Protein AF-A0A1Y3WDX0-F1 (afdb_monomer_lite)

Foldseek 3Di:
DCPDPVVVVLVVLVVVCVVVCPPQDPQLVLLLVLCVVPPVPLSVVCVVVVNSNVVSNVLRVVLVVQLVVQLVVVCVVVVPDPVCCVVPVPVSVVSSVVSNVVSVVVSCVVRRNDDDPD

Structure (mmCIF, N/CA/C/O backbone):
data_AF-A0A1Y3WDX0-F1
#
_entry.id   AF-A0A1Y3WDX0-F1
#
loop_
_atom_site.group_PDB
_atom_site.id
_atom_site.type_symbol
_atom_site.label_atom_id
_atom_site.label_alt_id
_atom_site.label_comp_id
_atom_site.label_asym_id
_atom_site.label_entity_id
_atom_site.label_seq_id
_atom_site.pdbx_PDB_ins_code
_atom_site.Cartn_x
_atom_site.Cartn_y
_atom_site.Cartn_z
_atom_site.occupancy
_atom_site.B_iso_or_equiv
_atom_site.auth_seq_id
_atom_site.auth_comp_id
_atom_site.auth_asym_id
_atom_site.auth_atom_id
_atom_site.pdbx_PDB_model_num
ATOM 1 N N . MET A 1 1 ? -0.464 23.524 27.997 1.00 40.50 1 MET A N 1
ATOM 2 C CA . MET A 1 1 ? -0.722 22.135 28.440 1.00 40.50 1 MET A CA 1
ATOM 3 C C . MET A 1 1 ? -2.216 21.842 28.364 1.00 40.50 1 MET A C 1
ATOM 5 O O . MET A 1 1 ? -2.958 22.329 29.200 1.00 40.50 1 MET A O 1
ATOM 9 N N . LYS A 1 2 ? -2.676 21.084 27.365 1.00 38.03 2 LYS A N 1
ATOM 10 C CA . LYS A 1 2 ? -4.007 20.453 27.384 1.00 38.03 2 LYS A CA 1
ATOM 11 C C . LYS A 1 2 ? -3.865 19.035 26.841 1.00 38.03 2 LYS A C 1
ATOM 13 O O . LYS A 1 2 ? -4.237 18.749 25.709 1.00 38.03 2 LYS A O 1
ATOM 18 N N . ARG A 1 3 ? -3.256 18.146 27.631 1.00 42.75 3 ARG A N 1
ATOM 19 C CA . ARG A 1 3 ? -3.422 16.706 27.408 1.00 42.75 3 ARG A CA 1
ATOM 20 C C . ARG A 1 3 ? -4.839 16.386 27.869 1.00 42.75 3 ARG A C 1
ATOM 22 O O . ARG A 1 3 ? -5.076 16.171 29.050 1.00 42.75 3 ARG A O 1
ATOM 29 N N . SER A 1 4 ? -5.785 16.521 26.940 1.00 47.75 4 SER A N 1
ATOM 30 C CA . SER A 1 4 ? -7.175 16.122 27.143 1.00 47.75 4 SER A CA 1
ATOM 31 C C . SER A 1 4 ? -7.188 14.679 27.641 1.00 47.75 4 SER A C 1
ATOM 33 O O . SER A 1 4 ? -6.512 13.830 27.060 1.00 47.75 4 SER A O 1
ATOM 35 N N . TRP A 1 5 ? -7.932 14.414 28.713 1.00 47.94 5 TRP A N 1
ATOM 36 C CA . TRP A 1 5 ? -8.070 13.090 29.330 1.00 47.94 5 TRP A CA 1
ATOM 37 C C . TRP A 1 5 ? -8.490 12.034 28.294 1.00 47.94 5 TRP A C 1
ATOM 39 O O . TRP A 1 5 ? -7.959 10.929 28.270 1.00 47.94 5 TRP A O 1
ATOM 49 N N . ILE A 1 6 ? -9.312 12.451 27.324 1.00 53.59 6 ILE A N 1
ATOM 50 C CA . ILE A 1 6 ? -9.701 11.669 26.146 1.00 53.59 6 ILE A CA 1
ATOM 51 C C . ILE A 1 6 ? -8.476 11.221 25.348 1.00 53.59 6 ILE A C 1
ATOM 53 O O . ILE A 1 6 ? -8.384 10.053 25.010 1.00 53.59 6 ILE A O 1
ATOM 57 N N . GLY A 1 7 ? -7.513 12.109 25.091 1.00 62.25 7 GLY A N 1
ATOM 58 C CA . GLY A 1 7 ? -6.287 11.788 24.356 1.00 62.25 7 GLY A CA 1
ATOM 59 C C . GLY A 1 7 ? -5.362 10.822 25.101 1.00 62.25 7 GLY A C 1
ATOM 60 O O . GLY A 1 7 ? -4.679 10.027 24.463 1.00 62.25 7 GLY A O 1
ATOM 61 N N . MET A 1 8 ? -5.365 10.855 26.435 1.00 58.44 8 MET A N 1
ATOM 62 C CA . MET A 1 8 ? -4.569 9.949 27.269 1.00 58.44 8 MET A CA 1
ATOM 63 C C . MET A 1 8 ? -5.202 8.551 27.349 1.00 58.44 8 MET A C 1
ATOM 65 O O . MET A 1 8 ? -4.499 7.561 27.168 1.00 58.44 8 MET A O 1
ATOM 69 N N . VAL A 1 9 ? -6.528 8.473 27.511 1.00 58.78 9 VAL A N 1
ATOM 70 C CA . VAL A 1 9 ? -7.294 7.212 27.510 1.00 58.78 9 VAL A CA 1
ATOM 71 C C . VAL A 1 9 ? -7.251 6.542 26.135 1.00 58.78 9 VAL A C 1
ATOM 73 O O . VAL A 1 9 ? -6.965 5.352 26.047 1.00 58.78 9 VAL A O 1
ATOM 76 N N . ILE A 1 10 ? -7.422 7.324 25.063 1.00 62.59 10 ILE A N 1
ATOM 77 C CA . ILE A 1 10 ? -7.152 6.924 23.674 1.00 62.59 10 ILE A CA 1
ATOM 78 C C . ILE A 1 10 ? -5.759 6.303 23.615 1.00 62.59 10 ILE A C 1
ATOM 80 O O . ILE A 1 10 ? -5.641 5.130 23.282 1.00 62.59 10 ILE A O 1
ATOM 84 N N . SER A 1 11 ? -4.703 7.025 24.002 1.00 63.09 11 SER A N 1
ATOM 85 C CA . SER A 1 11 ? -3.334 6.514 23.872 1.00 63.09 11 SER A CA 1
ATOM 86 C C . SER A 1 11 ? -3.087 5.184 24.603 1.00 63.09 11 SER A C 1
ATOM 88 O O . SER A 1 11 ? -2.341 4.363 24.070 1.00 63.09 11 SER A O 1
ATOM 90 N N . CYS A 1 12 ? -3.708 4.954 25.767 1.00 53.94 12 CYS A N 1
ATOM 91 C CA . CYS A 1 12 ? -3.639 3.671 26.481 1.00 53.94 12 CYS A CA 1
ATOM 92 C C . CYS A 1 12 ? -4.374 2.555 25.723 1.00 53.94 12 CYS A C 1
ATOM 94 O O . CYS A 1 12 ? -3.744 1.562 25.374 1.00 53.94 12 CYS A O 1
ATOM 96 N N . ILE A 1 13 ? -5.639 2.770 25.337 1.00 58.81 13 ILE A N 1
ATOM 97 C CA . ILE A 1 13 ? -6.432 1.799 24.555 1.00 58.81 13 ILE A CA 1
ATOM 98 C C . ILE A 1 13 ? -5.716 1.440 23.237 1.00 58.81 13 ILE A C 1
ATOM 100 O O . ILE A 1 13 ? -5.635 0.274 22.856 1.00 58.81 13 ILE A O 1
ATOM 104 N N . TYR A 1 14 ? -5.104 2.426 22.572 1.00 58.91 14 TYR A N 1
ATOM 105 C CA . TYR A 1 14 ? -4.330 2.219 21.344 1.00 58.91 14 TYR A CA 1
ATOM 106 C C . TYR A 1 14 ? -3.009 1.473 21.552 1.00 58.91 14 TYR A C 1
ATOM 108 O O . TYR A 1 14 ? -2.480 0.968 20.561 1.00 58.91 14 TYR A O 1
ATOM 116 N N . SER A 1 15 ? -2.450 1.442 22.767 1.00 54.97 15 SER A N 1
ATOM 117 C CA . SER A 1 15 ? -1.164 0.795 23.070 1.00 54.97 15 SER A CA 1
ATOM 118 C C . SER A 1 15 ? -1.321 -0.691 23.395 1.00 54.97 15 SER A C 1
ATOM 120 O O . SER A 1 15 ? -0.502 -1.489 22.938 1.00 54.97 15 SER A O 1
ATOM 122 N N . GLU A 1 16 ? -2.394 -1.086 24.087 1.00 52.00 16 GLU A N 1
ATOM 123 C CA . GLU A 1 16 ? -2.727 -2.500 24.322 1.00 52.00 16 GLU A CA 1
ATOM 124 C C . GLU A 1 16 ? -2.978 -3.268 23.005 1.00 52.00 16 GLU A C 1
ATOM 126 O O . GLU A 1 16 ? -2.494 -4.388 22.832 1.00 52.00 16 GLU A O 1
ATOM 131 N N . GLU A 1 17 ? -3.651 -2.659 22.022 1.00 55.28 17 GLU A N 1
ATOM 132 C CA . GLU A 1 17 ? -3.902 -3.288 20.713 1.00 55.28 17 GLU A CA 1
ATOM 133 C C . GLU A 1 17 ? -2.666 -3.381 19.804 1.00 55.28 17 GLU A C 1
ATOM 135 O O . GLU A 1 17 ? -2.619 -4.249 18.930 1.00 55.28 17 GLU A O 1
ATOM 140 N N . ILE A 1 18 ? -1.639 -2.538 19.995 1.00 52.53 18 ILE A N 1
ATOM 141 C CA . ILE A 1 18 ? -0.392 -2.612 19.206 1.00 52.53 18 ILE A CA 1
ATOM 142 C C . ILE A 1 18 ? 0.282 -3.976 19.400 1.00 52.53 18 ILE A C 1
ATOM 144 O O . ILE A 1 18 ? 0.811 -4.536 18.439 1.00 52.53 18 ILE A O 1
ATOM 148 N N . LYS A 1 19 ? 0.172 -4.578 20.590 1.00 52.22 19 LYS A N 1
ATOM 149 C CA . LYS A 1 19 ? 0.630 -5.955 20.838 1.00 52.22 19 LYS A CA 1
ATOM 150 C C . LYS A 1 19 ? -0.144 -7.013 20.038 1.00 52.22 19 LYS A C 1
ATOM 152 O O . LYS A 1 19 ? 0.443 -8.024 19.673 1.00 52.22 19 LYS A O 1
ATOM 157 N N . ASN A 1 20 ? -1.412 -6.768 19.704 1.00 51.91 20 ASN A N 1
ATOM 158 C CA . ASN A 1 20 ? -2.252 -7.682 18.916 1.00 51.91 20 ASN A CA 1
ATOM 159 C C . ASN A 1 20 ? -2.097 -7.504 17.391 1.00 51.91 20 ASN A C 1
ATOM 161 O O . ASN A 1 20 ? -2.702 -8.251 16.619 1.00 51.91 20 ASN A O 1
ATOM 165 N N . SER A 1 21 ? -1.289 -6.534 16.944 1.00 56.31 21 SER A N 1
ATOM 166 C CA . SER A 1 21 ? -1.076 -6.194 15.528 1.00 56.31 21 SER A CA 1
ATOM 167 C C . SER A 1 21 ? 0.076 -6.944 14.848 1.00 56.31 21 SER A C 1
ATOM 169 O O . SER A 1 21 ? 0.362 -6.686 13.683 1.00 56.31 21 SER A O 1
ATOM 171 N N . THR A 1 22 ? 0.712 -7.901 15.530 1.00 59.69 22 THR A N 1
ATOM 172 C CA . THR A 1 22 ? 1.906 -8.648 15.074 1.00 59.69 22 THR A CA 1
ATOM 173 C C . THR A 1 22 ? 1.772 -9.351 13.714 1.00 59.69 22 THR A C 1
ATOM 175 O O . THR A 1 22 ? 2.781 -9.767 13.151 1.00 59.69 22 THR A O 1
ATOM 178 N N . HIS A 1 23 ? 0.563 -9.446 13.151 1.00 73.38 23 HIS A N 1
ATOM 179 C CA . HIS A 1 23 ? 0.291 -10.024 11.830 1.00 73.38 23 HIS A CA 1
ATOM 180 C C . HIS A 1 23 ? -0.200 -9.023 10.764 1.00 73.38 23 HIS A C 1
ATOM 182 O O . HIS A 1 23 ? -0.522 -9.447 9.655 1.00 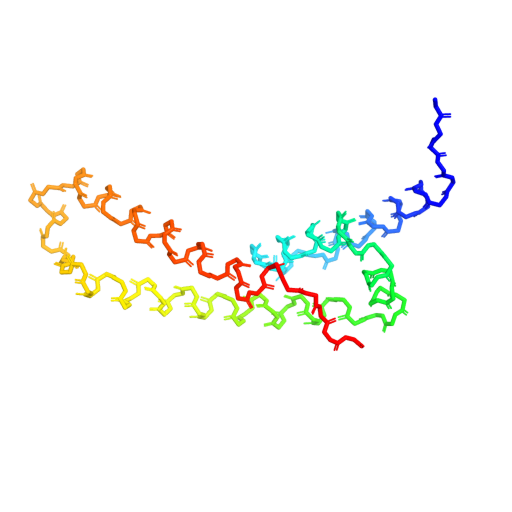73.38 23 HIS A O 1
ATOM 188 N N . ILE A 1 24 ? -0.289 -7.722 11.064 1.00 84.06 24 ILE A N 1
ATOM 189 C CA . ILE A 1 24 ? -0.715 -6.701 10.094 1.00 84.06 24 ILE A CA 1
ATOM 190 C C . ILE A 1 24 ? 0.517 -6.200 9.332 1.00 84.06 24 ILE A C 1
ATOM 192 O O . ILE A 1 24 ? 1.485 -5.739 9.937 1.00 84.06 24 ILE A O 1
ATOM 196 N N . GLY A 1 25 ? 0.486 -6.290 8.002 1.00 90.19 25 GLY A N 1
ATOM 197 C CA . GLY A 1 25 ? 1.580 -5.835 7.154 1.00 90.19 25 GLY A CA 1
ATOM 198 C C . GLY A 1 25 ? 1.712 -4.312 7.064 1.00 90.19 25 GLY A C 1
ATOM 199 O O . GLY A 1 25 ? 1.007 -3.522 7.706 1.00 90.19 25 GLY A O 1
ATOM 200 N N . LYS A 1 26 ? 2.670 -3.887 6.234 1.00 93.38 26 LYS A N 1
ATOM 201 C CA . LYS A 1 26 ? 3.059 -2.480 6.052 1.00 93.38 26 LYS A CA 1
ATOM 202 C C . LYS A 1 26 ? 1.866 -1.576 5.730 1.00 93.38 26 LYS A C 1
ATOM 204 O O . LYS A 1 26 ? 1.795 -0.461 6.245 1.00 93.38 26 LYS A O 1
ATOM 209 N N . TRP A 1 27 ? 0.955 -2.017 4.866 1.00 96.06 27 TRP A N 1
ATOM 210 C CA . TRP A 1 27 ? -0.131 -1.177 4.362 1.00 96.06 27 TRP A CA 1
ATOM 211 C C . TRP A 1 27 ? -1.221 -0.979 5.407 1.00 96.06 27 TRP A C 1
ATOM 213 O O . TRP A 1 27 ? -1.685 0.147 5.590 1.00 96.06 27 TRP A O 1
ATOM 223 N N . GLY A 1 28 ? -1.563 -2.037 6.145 1.00 93.56 28 GLY A N 1
ATOM 224 C CA . GLY A 1 28 ? -2.497 -1.942 7.265 1.00 93.56 28 GLY A CA 1
ATOM 225 C C . GLY A 1 28 ? -1.984 -1.001 8.359 1.00 93.56 28 GLY A C 1
ATOM 226 O O . GLY A 1 28 ? -2.723 -0.135 8.829 1.00 93.56 28 GLY A O 1
ATOM 227 N N . MET A 1 29 ? -0.694 -1.078 8.698 1.00 92.00 29 MET A N 1
ATOM 228 C CA . MET A 1 29 ? -0.087 -0.179 9.689 1.00 92.00 29 MET A CA 1
ATOM 229 C C . MET A 1 29 ? -0.070 1.282 9.226 1.00 92.00 29 MET A C 1
ATOM 231 O O . MET A 1 29 ? -0.427 2.179 9.993 1.00 92.00 29 MET A O 1
ATOM 235 N N . LEU A 1 30 ? 0.275 1.534 7.958 1.00 94.25 30 LEU A N 1
ATOM 236 C CA . LEU A 1 30 ? 0.218 2.880 7.382 1.00 94.25 30 LEU A CA 1
ATOM 237 C C . LEU A 1 30 ? -1.203 3.452 7.404 1.00 94.25 30 LEU A C 1
ATOM 239 O O . LEU A 1 30 ? -1.393 4.622 7.738 1.00 94.25 30 LEU A O 1
ATOM 243 N N . HIS A 1 31 ? -2.200 2.635 7.066 1.00 94.81 31 HIS A N 1
ATOM 244 C CA . HIS A 1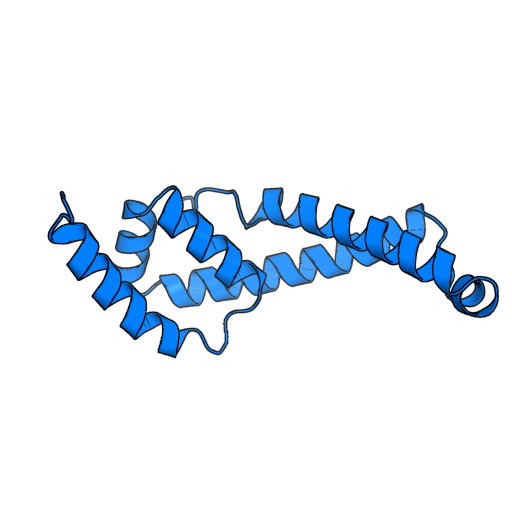 31 ? -3.592 3.066 7.062 1.00 94.81 31 HIS A CA 1
ATOM 245 C C . HIS A 1 31 ? -4.104 3.354 8.478 1.00 94.81 31 HIS A C 1
ATOM 247 O O . HIS A 1 31 ? -4.768 4.364 8.700 1.00 94.81 31 HIS A O 1
ATOM 253 N N . ARG A 1 32 ? -3.725 2.539 9.469 1.00 91.00 32 ARG A N 1
ATOM 254 C CA . ARG A 1 32 ? -4.045 2.797 10.879 1.00 91.00 32 ARG A CA 1
ATOM 255 C C . ARG A 1 32 ? -3.500 4.142 11.354 1.00 91.00 32 ARG A C 1
ATOM 257 O O . ARG A 1 32 ? -4.235 4.906 11.976 1.00 91.00 32 ARG A O 1
ATOM 264 N N . GLU A 1 33 ? -2.237 4.449 11.061 1.00 91.19 33 GLU A N 1
ATOM 265 C CA . GLU A 1 33 ? -1.652 5.740 11.445 1.00 91.19 33 GLU A CA 1
ATOM 266 C C . GLU A 1 33 ? -2.327 6.914 10.731 1.00 91.19 33 GLU A C 1
ATOM 268 O O . GLU A 1 33 ? -2.549 7.963 11.338 1.00 91.19 33 GLU A O 1
ATOM 273 N N . TYR A 1 34 ? -2.744 6.729 9.477 1.00 93.44 34 TYR A N 1
ATOM 274 C CA . TYR A 1 34 ? -3.567 7.714 8.782 1.00 93.44 34 TYR A CA 1
ATOM 275 C C . TYR A 1 34 ? -4.914 7.946 9.487 1.00 93.44 34 TYR A C 1
ATOM 277 O O . TYR A 1 34 ? -5.258 9.096 9.771 1.00 93.44 34 TYR A O 1
ATOM 285 N N . LEU A 1 35 ? -5.644 6.880 9.841 1.00 91.56 35 LEU A N 1
ATOM 286 C CA . LEU A 1 35 ? -6.906 6.984 10.581 1.00 91.56 35 LEU A CA 1
ATOM 287 C C . LEU A 1 35 ? -6.708 7.654 11.942 1.00 91.56 35 LEU A C 1
ATOM 289 O O . LEU A 1 35 ? -7.481 8.530 12.313 1.00 91.56 35 LEU A O 1
ATOM 293 N N . LYS A 1 36 ? -5.635 7.322 12.660 1.00 87.38 36 LYS A N 1
ATOM 294 C CA . LYS A 1 36 ? -5.308 7.938 13.951 1.00 87.38 36 LYS A CA 1
ATOM 295 C C . LYS A 1 36 ? -5.100 9.449 13.834 1.00 87.38 36 LYS A C 1
ATOM 297 O O . LYS A 1 36 ? -5.547 10.200 14.697 1.00 87.38 36 LYS A O 1
ATOM 302 N N . GLN A 1 37 ? -4.420 9.895 12.779 1.00 89.06 37 GLN A N 1
ATOM 303 C CA . GLN A 1 37 ? -4.093 11.308 12.576 1.00 89.06 37 GLN A CA 1
ATOM 304 C C . GLN A 1 37 ? -5.253 12.122 11.996 1.00 89.06 37 GLN A C 1
ATOM 306 O O . GLN A 1 37 ? -5.396 13.297 12.331 1.00 89.06 37 GLN A O 1
ATOM 311 N N . LYS A 1 38 ? -6.046 11.537 11.093 1.00 91.25 38 LYS A N 1
ATOM 312 C CA . LYS A 1 38 ? -7.077 12.261 10.331 1.00 91.25 38 LYS A CA 1
ATOM 313 C C . LYS A 1 38 ? -8.500 11.977 10.797 1.00 91.25 38 LYS A C 1
ATOM 315 O O . LYS A 1 38 ? -9.330 12.878 10.744 1.00 91.25 38 LYS A O 1
ATOM 320 N N . TYR A 1 39 ? -8.778 10.764 11.270 1.00 89.25 39 TYR A N 1
ATOM 321 C CA . TYR A 1 39 ? -10.128 10.284 11.583 1.00 89.25 39 TYR A CA 1
ATOM 322 C C . TYR A 1 39 ? -10.178 9.449 12.879 1.00 89.25 39 TYR A C 1
ATOM 324 O O . TYR A 1 39 ? -10.613 8.293 12.859 1.00 89.25 39 TYR A O 1
ATOM 332 N N . PRO A 1 40 ? -9.775 10.016 14.034 1.00 87.50 40 PRO A N 1
ATOM 333 C CA . PRO A 1 40 ? -9.690 9.273 15.294 1.00 87.50 40 PRO A CA 1
ATOM 334 C C . PRO A 1 40 ? -11.043 8.721 15.770 1.00 87.50 40 PRO A C 1
ATOM 336 O O . PRO A 1 40 ? -11.077 7.690 16.435 1.00 87.50 40 PRO A O 1
ATOM 339 N N . LEU A 1 41 ? -12.159 9.370 15.411 1.00 88.12 41 LEU A N 1
ATOM 340 C CA . LEU A 1 41 ? -13.510 8.890 15.733 1.00 88.12 41 LEU A CA 1
ATOM 341 C C . LEU A 1 41 ? -13.888 7.630 14.943 1.00 88.12 41 LEU A C 1
ATOM 343 O O . LEU A 1 41 ? -14.460 6.706 15.512 1.00 88.12 41 LEU A O 1
ATOM 347 N N . ALA A 1 42 ? -13.545 7.572 13.651 1.00 87.81 42 ALA A N 1
ATOM 348 C CA . ALA A 1 42 ? -13.792 6.388 12.828 1.00 87.81 42 ALA A CA 1
ATOM 349 C C . ALA A 1 42 ? -12.965 5.202 13.336 1.00 87.81 42 ALA A C 1
ATOM 351 O O . ALA A 1 42 ? -13.486 4.103 13.495 1.00 87.81 42 ALA A O 1
ATOM 352 N N . LEU A 1 43 ? -11.697 5.458 13.672 1.00 87.56 43 LEU A N 1
ATOM 353 C CA . LEU A 1 43 ? -10.821 4.454 14.259 1.00 87.56 43 LEU A CA 1
ATOM 354 C C . LEU A 1 43 ? -11.376 3.919 15.588 1.00 87.56 43 LEU A C 1
ATOM 356 O O . LEU A 1 43 ? -11.433 2.709 15.779 1.00 87.56 43 LEU A O 1
ATOM 360 N N . LEU A 1 44 ? -11.843 4.806 16.473 1.00 86.88 44 LEU A N 1
ATOM 361 C CA . LEU A 1 44 ? -12.457 4.413 17.740 1.00 86.88 44 LEU A CA 1
ATOM 362 C C . LEU A 1 44 ? -13.709 3.551 17.531 1.00 86.88 44 LEU A C 1
ATOM 364 O O . LEU A 1 44 ? -13.853 2.537 18.206 1.00 86.88 44 LEU A O 1
ATOM 368 N N . LYS A 1 45 ? -14.583 3.913 16.583 1.00 88.19 45 LYS A N 1
ATOM 369 C CA . LYS A 1 45 ? -15.779 3.120 16.249 1.00 88.19 45 LYS A CA 1
ATOM 370 C C . LYS A 1 45 ? -15.401 1.698 15.816 1.00 88.19 45 LYS A C 1
ATOM 372 O O . LYS A 1 45 ? -15.993 0.736 16.288 1.00 88.19 45 LYS A O 1
ATOM 377 N N . MET A 1 46 ? -14.379 1.551 14.973 1.00 87.50 46 MET A N 1
ATOM 378 C CA . MET A 1 46 ? -13.906 0.233 14.521 1.00 87.50 46 MET A CA 1
ATOM 379 C C . MET A 1 46 ? -13.313 -0.605 15.658 1.00 87.50 46 MET A C 1
ATOM 381 O O . MET A 1 46 ? -13.456 -1.826 15.653 1.00 87.50 46 MET A O 1
ATOM 385 N N . ILE A 1 47 ? -12.661 0.039 16.630 1.00 87.25 47 ILE A N 1
ATOM 386 C CA . ILE A 1 47 ? -12.151 -0.624 17.840 1.00 87.25 47 ILE A CA 1
ATOM 387 C C . ILE A 1 47 ? -13.307 -1.086 18.720 1.00 87.25 47 ILE A C 1
ATOM 389 O O . ILE A 1 47 ? -13.332 -2.236 19.145 1.00 87.25 47 ILE A O 1
ATOM 393 N N . GLN A 1 48 ? -14.287 -0.213 18.960 1.00 87.19 48 GLN A N 1
ATOM 394 C CA . GLN A 1 48 ? -15.468 -0.537 19.764 1.00 87.19 48 GLN A CA 1
ATOM 395 C C . GLN A 1 48 ? -16.267 -1.698 19.169 1.00 87.19 48 GLN A C 1
ATOM 397 O O . GLN A 1 48 ? -16.761 -2.541 19.912 1.00 87.19 48 GLN A O 1
ATOM 402 N N . ASN A 1 49 ? -16.335 -1.772 17.842 1.00 87.50 49 ASN A N 1
ATOM 403 C CA . ASN A 1 49 ? -16.987 -2.869 17.136 1.00 87.50 49 ASN A CA 1
ATOM 404 C C . ASN A 1 49 ? -16.126 -4.146 17.062 1.00 87.50 49 ASN A C 1
ATOM 406 O O . ASN A 1 49 ? -16.623 -5.187 16.649 1.00 87.50 49 ASN A O 1
ATOM 410 N N . GLY A 1 50 ? -14.836 -4.090 17.417 1.00 86.81 50 GLY A N 1
ATOM 411 C CA . GLY A 1 50 ? -13.904 -5.218 17.284 1.00 86.81 50 GLY A CA 1
ATOM 412 C C . GLY A 1 50 ? -13.504 -5.555 15.838 1.00 86.81 50 GLY A C 1
ATOM 413 O O . GLY A 1 50 ? -12.844 -6.562 15.594 1.00 86.81 50 GLY A O 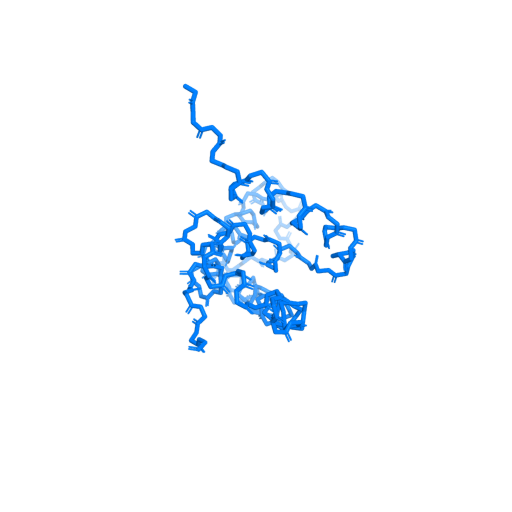1
ATOM 414 N N . GLU A 1 51 ? -13.860 -4.710 14.870 1.00 88.38 51 GLU A N 1
ATOM 415 C CA . GLU A 1 51 ? -13.682 -4.956 13.430 1.00 88.38 51 GLU A CA 1
ATOM 416 C C . GLU A 1 51 ? -12.319 -4.485 12.901 1.00 88.38 51 GLU A C 1
ATOM 418 O O . GLU A 1 51 ? -11.896 -4.872 11.807 1.00 88.38 51 GLU A O 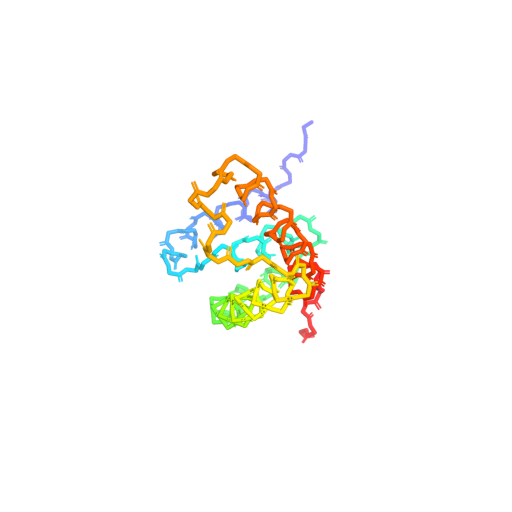1
ATOM 423 N N . LEU A 1 52 ? -11.605 -3.646 13.666 1.00 88.62 52 LEU A N 1
ATOM 424 C CA . LEU A 1 52 ? -10.385 -2.980 13.202 1.00 88.62 52 LEU A CA 1
ATOM 425 C C . LEU A 1 52 ? -9.349 -3.970 12.653 1.00 88.62 52 LEU A C 1
ATOM 427 O O . LEU A 1 52 ? -8.748 -3.735 11.603 1.00 88.62 52 LEU A O 1
ATOM 431 N N . ARG A 1 53 ? -9.134 -5.087 13.352 1.00 87.50 53 ARG A N 1
ATOM 432 C CA . ARG A 1 53 ? -8.114 -6.071 12.975 1.00 87.50 53 ARG A CA 1
ATOM 433 C C . ARG A 1 53 ? -8.435 -6.746 11.645 1.00 87.50 53 ARG A C 1
ATOM 435 O O . ARG A 1 53 ? -7.545 -6.872 10.802 1.00 87.50 53 ARG A O 1
ATOM 442 N N . GLU A 1 54 ? -9.673 -7.191 11.456 1.00 89.75 54 GLU A N 1
ATOM 443 C CA . GLU A 1 54 ? -10.088 -7.849 10.217 1.00 89.75 54 GLU A CA 1
ATOM 444 C C . GLU A 1 54 ? -10.009 -6.870 9.045 1.00 89.75 54 GLU A C 1
ATOM 446 O O . GLU A 1 54 ? -9.383 -7.174 8.027 1.00 89.75 54 GLU A O 1
ATOM 451 N N . TYR A 1 55 ? -10.526 -5.655 9.238 1.00 91.38 55 TYR A N 1
ATOM 452 C CA . TYR A 1 55 ? -10.469 -4.589 8.246 1.00 91.38 55 TYR A CA 1
ATOM 453 C C . TYR A 1 55 ? -9.034 -4.292 7.788 1.00 91.38 55 TYR A C 1
ATOM 455 O O . TYR A 1 55 ? -8.744 -4.331 6.589 1.00 91.38 55 TYR A O 1
ATOM 463 N N . LEU A 1 56 ? -8.112 -4.055 8.730 1.00 92.25 56 LEU A N 1
ATOM 464 C CA . LEU A 1 56 ? -6.710 -3.775 8.407 1.00 92.25 56 LEU A CA 1
ATOM 465 C C . LEU A 1 56 ? -6.026 -4.969 7.733 1.00 92.25 56 LEU A C 1
ATOM 467 O O . LEU A 1 56 ? -5.212 -4.766 6.837 1.00 92.25 56 LEU A O 1
ATOM 471 N N . THR A 1 57 ? -6.371 -6.201 8.114 1.00 91.56 57 THR A N 1
ATOM 472 C CA . THR A 1 57 ? -5.818 -7.420 7.500 1.00 91.56 57 THR A CA 1
ATOM 473 C C . THR A 1 57 ? -6.265 -7.574 6.046 1.00 91.56 57 THR A C 1
ATOM 475 O O . THR A 1 57 ? -5.460 -7.894 5.169 1.00 91.56 57 THR A O 1
ATOM 478 N N . VAL A 1 58 ? -7.550 -7.344 5.767 1.00 92.81 58 VAL A N 1
ATOM 479 C CA . VAL A 1 58 ? -8.103 -7.415 4.407 1.00 92.81 58 VAL A CA 1
ATOM 480 C C . VAL A 1 58 ? -7.539 -6.294 3.537 1.00 92.81 58 VAL A C 1
ATOM 482 O O . VAL A 1 58 ? -7.139 -6.547 2.398 1.00 92.81 58 VAL A O 1
ATOM 485 N N . LEU A 1 59 ? -7.472 -5.071 4.071 1.00 94.31 59 LEU A N 1
ATOM 486 C CA . LEU A 1 59 ? -6.873 -3.927 3.389 1.00 94.31 59 LEU A CA 1
ATOM 487 C C . LEU A 1 59 ? -5.407 -4.194 3.054 1.00 94.31 59 LEU A C 1
ATOM 489 O O . LEU A 1 59 ? -5.000 -3.962 1.919 1.00 94.31 59 LEU A O 1
ATOM 493 N N . ASP A 1 60 ? -4.638 -4.722 4.006 1.00 94.75 60 ASP A N 1
ATOM 494 C CA . ASP A 1 60 ? -3.219 -5.009 3.817 1.00 94.75 60 ASP A CA 1
ATOM 495 C C . ASP A 1 60 ? -2.980 -6.024 2.696 1.00 94.75 60 ASP A C 1
ATOM 497 O O . ASP A 1 60 ? -2.205 -5.754 1.779 1.00 94.75 60 ASP A O 1
ATOM 501 N N . LYS A 1 61 ? -3.734 -7.132 2.687 1.00 94.94 61 LYS A N 1
ATOM 502 C CA . LYS A 1 61 ? -3.664 -8.135 1.613 1.00 94.94 61 LYS A CA 1
ATOM 503 C C . LYS A 1 61 ? -4.005 -7.540 0.248 1.00 94.94 61 LYS A C 1
ATOM 505 O O . LYS A 1 61 ? -3.302 -7.793 -0.726 1.00 94.94 61 LYS A O 1
ATOM 510 N N . ARG A 1 62 ? -5.072 -6.736 0.158 1.00 96.38 62 ARG A N 1
ATOM 511 C CA . ARG A 1 62 ? -5.481 -6.096 -1.106 1.00 96.38 62 ARG A CA 1
ATOM 512 C C . ARG A 1 62 ? -4.430 -5.104 -1.601 1.00 96.38 62 ARG A C 1
ATOM 514 O O . ARG A 1 62 ? -4.087 -5.124 -2.783 1.00 96.38 62 ARG A O 1
ATOM 521 N N . ALA A 1 63 ? -3.897 -4.284 -0.699 1.00 96.62 63 ALA A N 1
ATOM 522 C CA . ALA A 1 63 ? -2.858 -3.312 -1.004 1.00 96.62 63 ALA A CA 1
ATOM 523 C C . ALA A 1 63 ? -1.547 -3.992 -1.436 1.00 96.62 63 ALA A C 1
ATOM 525 O O . ALA A 1 63 ? -0.941 -3.559 -2.414 1.00 96.62 63 ALA A O 1
ATOM 526 N N . ASP A 1 64 ? -1.139 -5.087 -0.783 1.00 96.81 64 ASP A N 1
ATOM 527 C CA . ASP A 1 64 ? 0.047 -5.858 -1.175 1.00 96.81 64 ASP A CA 1
ATOM 528 C C . ASP A 1 64 ? -0.124 -6.529 -2.543 1.00 96.81 64 ASP A C 1
ATOM 530 O O . ASP A 1 64 ? 0.742 -6.408 -3.414 1.00 96.81 64 ASP A O 1
ATOM 534 N N . CYS A 1 65 ? -1.275 -7.165 -2.788 1.00 97.25 65 CYS A N 1
ATOM 535 C CA . CYS A 1 65 ? -1.590 -7.733 -4.098 1.00 97.25 65 CYS A CA 1
ATOM 536 C C . CYS A 1 65 ? -1.529 -6.666 -5.199 1.00 97.25 65 CYS A C 1
ATOM 538 O O . CYS A 1 65 ? -0.900 -6.887 -6.238 1.00 97.25 65 CYS A O 1
ATOM 540 N N . ARG A 1 66 ? -2.127 -5.492 -4.963 1.00 97.56 66 ARG A N 1
ATOM 541 C CA . ARG A 1 66 ? -2.097 -4.379 -5.915 1.00 97.56 66 ARG A CA 1
ATOM 542 C C . ARG A 1 66 ? -0.687 -3.842 -6.127 1.00 97.56 66 ARG A C 1
ATOM 544 O O . ARG A 1 66 ? -0.291 -3.618 -7.267 1.00 97.56 66 ARG A O 1
ATOM 551 N N . TYR A 1 67 ? 0.079 -3.675 -5.054 1.00 97.75 67 TYR A N 1
ATOM 552 C CA . TYR A 1 67 ? 1.469 -3.239 -5.111 1.00 97.75 67 TYR A CA 1
ATOM 553 C C . TYR A 1 67 ? 2.305 -4.170 -5.995 1.00 97.75 67 TYR A C 1
ATOM 555 O O . TYR A 1 67 ? 2.936 -3.721 -6.948 1.00 97.75 67 TYR A O 1
ATOM 563 N N . ARG A 1 68 ? 2.250 -5.482 -5.740 1.00 96.88 68 ARG A N 1
ATOM 564 C CA . ARG A 1 68 ? 2.995 -6.491 -6.511 1.00 96.88 68 ARG A CA 1
ATOM 565 C C . ARG A 1 68 ? 2.587 -6.523 -7.980 1.00 96.88 68 ARG A C 1
ATOM 567 O O . ARG A 1 68 ? 3.434 -6.777 -8.835 1.00 96.88 68 ARG A O 1
ATOM 574 N N . PHE A 1 69 ? 1.314 -6.275 -8.272 1.00 97.50 69 PHE A N 1
ATOM 575 C CA . PHE A 1 69 ? 0.823 -6.151 -9.639 1.00 97.50 69 PHE A CA 1
ATOM 576 C C . PHE A 1 69 ? 1.402 -4.910 -10.337 1.00 97.50 69 PHE A C 1
ATOM 578 O O . PHE A 1 69 ? 2.014 -5.045 -11.392 1.00 97.50 69 PHE A O 1
ATOM 585 N N . LEU A 1 70 ? 1.331 -3.737 -9.700 1.00 97.19 70 LEU A N 1
ATOM 586 C CA . LEU A 1 70 ? 1.877 -2.487 -10.242 1.00 97.19 70 LEU A CA 1
ATOM 587 C C . LEU A 1 70 ? 3.386 -2.554 -10.488 1.00 97.19 70 LEU A C 1
ATOM 589 O O . LEU A 1 70 ? 3.858 -2.046 -11.500 1.00 97.19 70 LEU A O 1
ATOM 593 N N . ILE A 1 71 ? 4.148 -3.206 -9.603 1.00 96.12 71 ILE A N 1
ATOM 594 C CA . ILE A 1 71 ? 5.585 -3.422 -9.824 1.00 96.12 71 ILE A CA 1
ATOM 595 C C . ILE A 1 71 ? 5.821 -4.164 -11.141 1.00 96.12 71 ILE A C 1
ATOM 597 O O . ILE A 1 71 ? 6.695 -3.768 -11.905 1.00 96.12 71 ILE A O 1
ATOM 601 N N . LYS A 1 72 ? 5.046 -5.217 -11.430 1.00 95.00 72 LYS A N 1
ATOM 602 C CA . LYS A 1 72 ? 5.187 -5.981 -12.677 1.00 95.00 72 LYS A CA 1
ATOM 603 C C . LYS A 1 72 ? 4.814 -5.143 -13.896 1.00 95.00 72 LYS A C 1
ATOM 605 O O . LYS A 1 72 ? 5.584 -5.128 -14.850 1.00 95.00 72 LYS A O 1
ATOM 610 N N . GLU A 1 73 ? 3.688 -4.433 -13.846 1.00 95.25 73 GLU A N 1
ATOM 611 C CA . GLU A 1 73 ? 3.222 -3.600 -14.962 1.00 95.25 73 GLU A CA 1
ATOM 612 C C . GLU A 1 73 ? 4.200 -2.470 -15.284 1.00 95.25 73 GLU A C 1
ATOM 614 O O . GLU A 1 73 ? 4.598 -2.297 -16.432 1.00 95.25 73 GLU A O 1
ATOM 619 N N . ILE A 1 74 ? 4.632 -1.718 -14.269 1.00 94.38 74 ILE A N 1
ATOM 620 C CA . ILE A 1 74 ? 5.541 -0.585 -14.464 1.00 94.38 74 ILE A CA 1
ATOM 621 C C . ILE A 1 74 ? 6.918 -1.091 -14.913 1.00 94.38 74 ILE A C 1
ATOM 623 O O . ILE A 1 74 ? 7.494 -0.517 -15.831 1.00 94.38 74 ILE A O 1
ATOM 627 N N . ARG A 1 75 ? 7.421 -2.198 -14.342 1.00 93.38 75 ARG A N 1
ATOM 628 C CA . ARG A 1 75 ? 8.685 -2.820 -14.776 1.00 93.38 75 ARG A CA 1
ATOM 629 C C . ARG A 1 75 ? 8.645 -3.215 -16.253 1.00 93.38 75 ARG A C 1
ATOM 631 O O . ARG A 1 75 ? 9.615 -2.979 -16.965 1.00 93.38 75 ARG A O 1
ATOM 638 N N . GLN A 1 76 ? 7.538 -3.812 -16.701 1.00 91.56 76 GLN A N 1
ATOM 639 C CA . GLN A 1 76 ? 7.334 -4.181 -18.104 1.00 91.56 76 GLN A CA 1
ATOM 640 C C . GLN A 1 76 ? 7.248 -2.946 -19.006 1.00 91.56 76 GLN A C 1
ATOM 642 O O . GLN A 1 76 ? 7.888 -2.921 -20.052 1.00 91.56 76 GLN A O 1
ATOM 647 N N . ALA A 1 77 ? 6.514 -1.91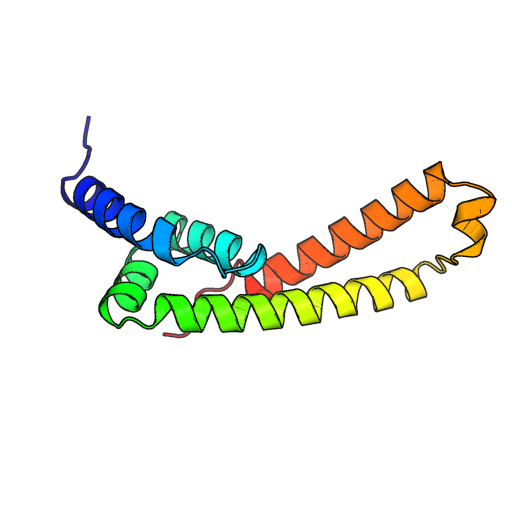2 -18.588 1.00 90.44 77 ALA A N 1
ATOM 648 C CA . ALA A 1 77 ? 6.377 -0.669 -19.344 1.00 90.44 77 ALA A CA 1
ATOM 649 C C . ALA A 1 77 ? 7.699 0.109 -19.473 1.00 90.44 77 ALA A C 1
ATOM 651 O O . ALA A 1 77 ? 7.936 0.746 -20.494 1.00 90.44 77 ALA A O 1
ATOM 652 N N . GLU A 1 78 ? 8.566 0.049 -18.459 1.00 87.81 78 GLU A N 1
ATOM 653 C CA . GLU A 1 78 ? 9.898 0.670 -18.475 1.00 87.81 78 GLU A CA 1
ATOM 654 C C . GLU A 1 78 ? 10.963 -0.207 -19.160 1.00 87.81 78 GLU A C 1
ATOM 656 O O . GLU A 1 78 ? 12.117 0.199 -19.262 1.00 87.81 78 GLU A O 1
ATOM 661 N N . GLY A 1 79 ? 10.597 -1.400 -19.650 1.00 86.44 79 GLY A N 1
ATOM 662 C CA . GLY A 1 79 ? 11.509 -2.286 -20.378 1.00 86.44 79 GLY A CA 1
ATOM 663 C C . GLY A 1 79 ? 12.643 -2.857 -19.522 1.00 86.44 79 GLY A C 1
ATOM 664 O O . GLY A 1 79 ? 13.672 -3.266 -20.056 1.00 86.44 79 GLY A O 1
ATOM 665 N N . LEU A 1 80 ? 12.479 -2.889 -18.195 1.00 85.25 80 LEU A N 1
ATOM 666 C CA . LEU A 1 80 ? 13.517 -3.366 -17.285 1.00 85.25 80 LEU A CA 1
ATOM 667 C C . LEU A 1 80 ? 13.642 -4.889 -17.377 1.00 85.25 80 LEU A C 1
ATOM 669 O O . LEU A 1 80 ? 12.827 -5.635 -16.820 1.00 85.25 80 LEU A O 1
ATOM 673 N N . SER A 1 81 ? 14.684 -5.342 -18.073 1.00 82.44 81 SER A N 1
ATOM 674 C CA . SER A 1 81 ? 15.065 -6.748 -18.145 1.00 82.44 81 SER A CA 1
ATOM 675 C C . SER A 1 81 ? 15.973 -7.139 -16.980 1.00 82.44 81 SER A C 1
ATOM 677 O O . SER A 1 81 ? 16.687 -6.318 -16.394 1.00 82.44 81 SER A O 1
ATOM 679 N N . ASP A 1 82 ? 15.961 -8.427 -16.641 1.00 80.31 82 ASP A N 1
ATOM 680 C CA . ASP A 1 82 ? 16.878 -8.970 -15.640 1.00 80.31 82 ASP A CA 1
ATOM 681 C C . ASP A 1 82 ? 18.330 -9.030 -16.177 1.00 80.31 82 ASP A C 1
ATOM 683 O O . ASP A 1 82 ? 19.269 -9.040 -15.384 1.00 80.31 82 ASP A O 1
ATOM 687 N N . ASP A 1 83 ? 18.532 -8.938 -17.497 1.00 81.69 83 ASP A N 1
ATOM 688 C CA . ASP A 1 83 ? 19.855 -8.872 -18.140 1.00 81.69 83 ASP A CA 1
ATOM 689 C C . ASP A 1 83 ? 20.570 -7.542 -17.855 1.00 81.69 83 ASP A C 1
ATOM 691 O O . ASP A 1 83 ? 21.780 -7.508 -17.615 1.00 81.69 83 ASP A O 1
ATOM 695 N N . MET A 1 84 ? 19.812 -6.440 -17.761 1.00 80.94 84 MET A N 1
ATOM 696 C CA . MET A 1 84 ? 20.342 -5.126 -17.374 1.00 80.94 84 MET A CA 1
ATOM 697 C C . MET A 1 84 ? 20.990 -5.158 -15.981 1.00 80.94 84 MET A C 1
ATOM 699 O O . MET A 1 84 ? 21.926 -4.409 -15.704 1.00 80.94 84 MET A O 1
ATOM 703 N N . LYS A 1 85 ? 20.555 -6.078 -15.109 1.00 83.94 85 LYS A N 1
ATOM 704 C CA . LYS A 1 85 ? 21.129 -6.262 -13.771 1.00 83.94 85 LYS A CA 1
ATOM 705 C C . LYS A 1 85 ? 22.596 -6.691 -13.810 1.00 83.94 85 LYS A C 1
ATOM 707 O O . LYS A 1 85 ? 23.316 -6.398 -12.859 1.00 83.94 85 LYS A O 1
ATOM 712 N N . GLN A 1 86 ? 23.026 -7.391 -14.863 1.00 84.62 86 GLN A N 1
ATOM 713 C CA . GLN A 1 86 ? 24.415 -7.830 -15.030 1.00 84.62 86 GLN A CA 1
ATOM 714 C C . GLN A 1 86 ? 25.283 -6.737 -15.660 1.00 84.62 86 GLN A C 1
ATOM 716 O O . GLN A 1 86 ? 26.436 -6.574 -15.270 1.00 84.62 86 GLN A O 1
ATOM 721 N N . ILE A 1 87 ? 24.713 -5.974 -16.596 1.00 83.25 87 ILE A N 1
ATOM 722 C CA . ILE A 1 87 ? 25.430 -4.962 -17.381 1.00 83.25 87 ILE A CA 1
ATOM 723 C C . ILE A 1 87 ? 25.614 -3.667 -16.576 1.00 83.25 87 ILE A C 1
ATOM 725 O O . ILE A 1 87 ? 26.726 -3.152 -16.484 1.00 83.25 87 ILE A O 1
ATOM 729 N N . SER A 1 88 ? 24.549 -3.157 -15.946 1.00 87.75 88 SER A N 1
ATOM 730 C CA . SER A 1 88 ? 24.589 -1.928 -15.143 1.00 87.75 88 SER A CA 1
ATOM 731 C C . SER A 1 88 ? 23.817 -2.073 -13.816 1.00 87.75 88 SER A C 1
ATOM 733 O O . SER A 1 88 ? 22.725 -1.528 -13.628 1.00 87.75 88 SER A O 1
ATOM 735 N N . PRO A 1 89 ? 24.401 -2.754 -12.806 1.00 86.44 89 PRO A N 1
ATOM 736 C CA . PRO A 1 89 ? 23.734 -3.017 -11.526 1.00 86.44 89 PRO A CA 1
ATOM 737 C C . PRO A 1 89 ? 23.246 -1.762 -10.780 1.00 86.44 89 PRO A C 1
ATOM 739 O O . PRO A 1 89 ? 22.248 -1.821 -10.060 1.00 86.44 89 PRO A O 1
ATOM 742 N N . MET A 1 90 ? 23.951 -0.629 -10.901 1.00 90.38 90 MET A N 1
ATOM 743 C CA . MET A 1 90 ? 23.552 0.628 -10.250 1.00 90.38 90 MET A CA 1
ATOM 744 C C . MET A 1 90 ? 22.337 1.269 -10.923 1.00 90.38 90 MET A C 1
ATOM 746 O O . MET A 1 90 ? 21.402 1.661 -10.226 1.00 90.38 90 MET A O 1
ATOM 750 N N . GLU A 1 91 ? 22.321 1.326 -12.254 1.00 89.19 91 GLU A N 1
ATOM 751 C CA . GLU A 1 91 ? 21.187 1.848 -13.024 1.00 89.19 91 GLU A CA 1
ATOM 752 C C . GLU A 1 91 ? 19.950 0.980 -12.818 1.00 89.19 91 GLU A C 1
ATOM 754 O O . GLU A 1 91 ? 18.872 1.502 -12.546 1.00 89.19 91 GLU A O 1
ATOM 759 N N . TRP A 1 92 ? 20.118 -0.346 -12.820 1.00 90.94 92 TRP A N 1
ATOM 760 C CA . TRP A 1 92 ? 19.034 -1.276 -12.522 1.00 90.94 92 TRP A CA 1
ATOM 761 C C . TRP A 1 92 ? 18.437 -1.035 -11.129 1.00 90.94 92 TRP A C 1
ATOM 763 O O . TRP A 1 92 ? 17.217 -0.992 -10.973 1.00 90.94 92 TRP A O 1
ATOM 773 N N . ARG A 1 93 ? 19.274 -0.818 -10.101 1.00 90.56 93 ARG A N 1
ATOM 774 C CA . ARG A 1 93 ? 18.790 -0.476 -8.749 1.00 90.56 93 ARG A CA 1
ATOM 775 C C . ARG A 1 93 ? 18.050 0.860 -8.731 1.00 90.56 93 ARG A C 1
ATOM 777 O O . ARG A 1 93 ? 17.014 0.953 -8.074 1.00 90.56 93 ARG A O 1
ATOM 784 N N . ALA A 1 94 ? 18.562 1.874 -9.428 1.00 92.56 94 ALA A N 1
ATOM 785 C CA . ALA A 1 94 ? 17.925 3.185 -9.510 1.00 92.56 94 ALA A CA 1
ATOM 786 C C . ALA A 1 94 ? 16.557 3.106 -10.210 1.00 92.56 94 ALA A C 1
ATOM 788 O O . ALA A 1 94 ? 15.571 3.628 -9.687 1.00 92.56 94 ALA A O 1
ATOM 789 N N . ALA A 1 95 ? 16.474 2.383 -11.326 1.00 91.88 95 ALA A N 1
ATOM 790 C CA . ALA A 1 95 ? 15.233 2.165 -12.057 1.00 91.88 95 ALA A CA 1
ATOM 791 C C . ALA A 1 95 ? 14.223 1.352 -11.233 1.00 91.88 95 ALA A C 1
ATOM 793 O O . ALA A 1 95 ? 13.094 1.787 -11.027 1.00 91.88 95 ALA A O 1
ATOM 794 N N . MET A 1 96 ? 14.642 0.237 -10.627 1.00 92.88 96 MET A N 1
ATOM 795 C CA . MET A 1 96 ? 13.780 -0.543 -9.729 1.00 92.88 96 MET A CA 1
ATOM 796 C C . MET A 1 96 ? 13.280 0.271 -8.532 1.00 92.88 96 MET A C 1
ATOM 798 O O . MET A 1 96 ? 12.144 0.079 -8.083 1.00 92.88 96 MET A O 1
ATOM 802 N N . LYS A 1 97 ? 14.094 1.201 -8.018 1.00 95.06 97 LYS A N 1
ATOM 803 C CA . LYS A 1 97 ? 13.659 2.140 -6.983 1.00 95.06 97 LYS A CA 1
ATOM 804 C C . LYS A 1 97 ? 12.588 3.095 -7.513 1.00 95.06 97 LYS A C 1
ATOM 806 O O . LYS A 1 97 ? 11.584 3.283 -6.833 1.00 95.06 97 LYS A O 1
ATOM 811 N N . ALA A 1 98 ? 12.755 3.654 -8.710 1.00 95.00 98 ALA A N 1
ATOM 812 C CA . ALA A 1 98 ? 11.750 4.517 -9.332 1.00 95.00 98 ALA A CA 1
ATOM 813 C C . ALA A 1 98 ? 10.412 3.782 -9.545 1.00 95.00 98 ALA A C 1
ATOM 815 O O . ALA A 1 98 ? 9.358 4.303 -9.166 1.00 95.00 98 ALA A O 1
ATOM 816 N N . VAL A 1 99 ? 10.459 2.538 -10.040 1.00 95.75 99 VAL A N 1
ATOM 817 C CA . VAL A 1 99 ? 9.294 1.646 -10.170 1.00 95.75 99 VAL A CA 1
ATOM 818 C C . VAL A 1 99 ? 8.608 1.437 -8.821 1.00 95.75 99 VAL A C 1
ATOM 820 O O . VAL A 1 99 ? 7.393 1.610 -8.696 1.00 95.75 99 VAL A O 1
ATOM 823 N N . THR A 1 100 ? 9.395 1.112 -7.795 1.00 95.88 100 THR A N 1
ATOM 824 C CA . THR A 1 100 ? 8.906 0.891 -6.430 1.00 95.88 100 THR A CA 1
ATOM 825 C C . THR A 1 100 ? 8.238 2.135 -5.859 1.00 95.88 100 THR A C 1
ATOM 827 O O . THR A 1 100 ? 7.096 2.070 -5.404 1.00 95.88 100 THR A O 1
ATOM 830 N N . ASP A 1 101 ? 8.897 3.289 -5.950 1.00 96.69 101 ASP A N 1
ATOM 831 C CA . ASP A 1 101 ? 8.374 4.564 -5.463 1.00 96.69 101 ASP A CA 1
ATOM 832 C C . ASP A 1 101 ? 7.060 4.938 -6.175 1.00 96.69 101 ASP A C 1
ATOM 834 O O . ASP A 1 101 ? 6.132 5.464 -5.551 1.00 96.69 101 ASP A O 1
ATOM 838 N N . LYS A 1 102 ? 6.952 4.660 -7.482 1.00 96.81 102 LYS A N 1
ATOM 839 C CA . LYS A 1 102 ? 5.740 4.907 -8.275 1.00 96.81 102 LYS A CA 1
ATOM 840 C C . LYS A 1 102 ? 4.597 3.980 -7.861 1.00 96.81 102 LYS A C 1
ATOM 842 O O . LYS A 1 102 ? 3.496 4.472 -7.603 1.00 96.81 102 LYS A O 1
ATOM 847 N N . ALA A 1 103 ? 4.857 2.680 -7.728 1.00 97.44 103 ALA A N 1
ATOM 848 C CA . ALA A 1 103 ? 3.870 1.712 -7.254 1.00 97.44 103 ALA A CA 1
ATOM 849 C C . ALA A 1 103 ? 3.380 2.057 -5.839 1.00 97.44 103 ALA A C 1
ATOM 851 O O . ALA A 1 103 ? 2.174 2.087 -5.591 1.00 97.44 103 ALA A O 1
ATOM 852 N N . GLU A 1 104 ? 4.287 2.411 -4.922 1.00 96.88 104 GLU A N 1
ATOM 853 C CA . GLU A 1 104 ? 3.910 2.822 -3.569 1.00 96.88 104 GLU A CA 1
ATOM 85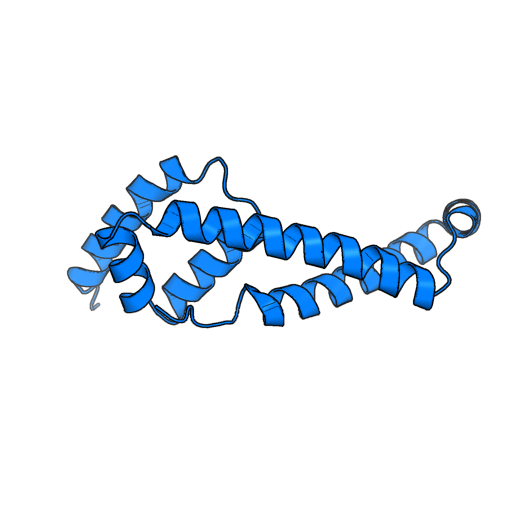4 C C . GLU A 1 104 ? 2.998 4.050 -3.561 1.00 96.88 104 GLU A C 1
ATOM 856 O O . GLU A 1 104 ? 2.023 4.089 -2.809 1.00 96.88 104 GLU A O 1
ATOM 861 N N . LYS A 1 105 ? 3.306 5.068 -4.373 1.00 97.19 105 LYS A N 1
ATOM 862 C CA . LYS A 1 105 ? 2.490 6.289 -4.456 1.00 97.19 105 LYS A CA 1
ATOM 863 C C . LYS A 1 105 ? 1.059 5.984 -4.887 1.00 97.19 105 LYS A C 1
ATOM 865 O O . LYS A 1 105 ? 0.135 6.585 -4.342 1.00 97.19 105 LYS A O 1
ATOM 870 N N . ILE A 1 106 ? 0.878 5.073 -5.842 1.00 97.12 106 ILE A N 1
ATOM 871 C CA . ILE A 1 106 ? -0.447 4.664 -6.321 1.00 97.12 106 ILE A CA 1
ATOM 872 C C . ILE A 1 106 ? -1.194 3.919 -5.209 1.00 97.12 106 ILE A C 1
ATOM 874 O O . ILE A 1 106 ? -2.280 4.340 -4.823 1.00 97.12 106 ILE A O 1
ATOM 878 N N . VAL A 1 107 ? -0.578 2.898 -4.604 1.00 97.25 107 VAL A N 1
ATOM 879 C CA . VAL A 1 107 ? -1.216 2.088 -3.548 1.00 97.25 107 VAL A CA 1
ATOM 880 C C . VAL A 1 107 ? -1.589 2.922 -2.325 1.00 97.25 107 VAL A C 1
ATOM 882 O O . VAL A 1 107 ? -2.670 2.750 -1.764 1.00 97.25 107 VAL A O 1
ATOM 885 N N . LYS A 1 108 ? -0.746 3.881 -1.920 1.00 96.69 108 LYS A N 1
ATOM 886 C CA . LYS A 1 108 ? -1.081 4.785 -0.809 1.00 96.69 108 LYS A CA 1
ATOM 887 C C . LYS A 1 108 ? -2.345 5.594 -1.098 1.00 96.69 108 LYS A C 1
ATOM 889 O O . LYS A 1 108 ? -3.178 5.744 -0.211 1.00 96.69 108 LYS A O 1
ATOM 894 N N . LYS A 1 109 ? -2.509 6.086 -2.327 1.00 96.62 109 LYS A N 1
ATOM 895 C CA . LYS A 1 109 ? -3.716 6.818 -2.735 1.00 96.62 109 LYS A CA 1
ATOM 896 C C . LYS A 1 109 ? -4.943 5.910 -2.824 1.00 96.62 109 LYS A C 1
ATOM 898 O O . LYS A 1 109 ? -6.016 6.336 -2.424 1.00 96.62 109 LYS A O 1
ATOM 903 N N . GLU A 1 110 ? -4.778 4.686 -3.324 1.00 95.44 110 GLU A N 1
ATOM 904 C CA . GLU A 1 110 ? -5.875 3.726 -3.523 1.00 95.44 110 GLU A CA 1
ATOM 905 C C . GLU A 1 110 ? -6.348 3.043 -2.226 1.00 95.44 110 GLU A C 1
ATOM 907 O O . GLU A 1 110 ? -7.501 2.635 -2.155 1.00 95.44 110 GLU A O 1
ATOM 912 N N . PHE A 1 111 ? -5.491 2.892 -1.207 1.00 95.06 111 PHE A N 1
ATOM 913 C CA . PHE A 1 111 ? -5.830 2.124 0.005 1.00 95.06 111 PHE A CA 1
ATOM 914 C C . PHE A 1 111 ? -5.535 2.861 1.311 1.00 95.06 111 PHE A C 1
ATOM 916 O O . PHE A 1 111 ? -6.340 2.826 2.235 1.00 95.06 111 PHE A O 1
ATOM 923 N N . VAL A 1 112 ? -4.383 3.526 1.421 1.00 94.19 112 VAL A N 1
ATOM 924 C CA . VAL A 1 112 ? -3.936 4.103 2.702 1.00 94.19 112 VAL A CA 1
ATOM 925 C C . VAL A 1 112 ? -4.661 5.410 3.018 1.00 94.19 112 VAL A C 1
ATOM 927 O O . VAL A 1 112 ? -5.011 5.637 4.171 1.00 94.19 112 VAL A O 1
ATOM 930 N N . TYR A 1 113 ? -4.903 6.263 2.024 1.00 93.69 113 TYR A N 1
ATOM 931 C CA . TYR A 1 113 ? -5.443 7.615 2.213 1.00 93.69 113 TYR A CA 1
ATOM 932 C C . TYR A 1 113 ? -6.914 7.744 1.813 1.00 93.69 113 TYR A C 1
ATOM 934 O O . TYR A 1 113 ? -7.325 8.763 1.261 1.00 93.69 113 TYR A O 1
ATOM 942 N N . ILE A 1 114 ? -7.705 6.709 2.082 1.00 90.81 114 ILE A N 1
ATOM 943 C CA . ILE A 1 114 ? -9.147 6.704 1.832 1.00 90.81 114 ILE A CA 1
ATOM 944 C C . ILE A 1 114 ? -9.871 6.585 3.169 1.00 90.81 114 ILE A C 1
ATOM 946 O O . ILE A 1 114 ? -9.463 5.809 4.025 1.00 90.81 114 ILE A O 1
ATOM 950 N N . LEU A 1 115 ? -10.942 7.352 3.369 1.00 85.06 115 LEU A N 1
ATOM 951 C CA . LEU A 1 115 ? -11.813 7.141 4.521 1.00 85.06 115 LEU A CA 1
ATOM 952 C C . LEU A 1 115 ? -12.631 5.857 4.290 1.00 85.06 115 LEU A C 1
ATOM 954 O O . LEU A 1 115 ? -13.313 5.772 3.262 1.00 85.06 115 LEU A O 1
ATOM 958 N N . PRO A 1 116 ? -12.600 4.870 5.204 1.00 76.12 116 PRO A N 1
ATOM 959 C CA . PRO A 1 116 ? -13.485 3.724 5.103 1.00 76.12 116 PRO A CA 1
ATOM 960 C C . PRO A 1 116 ? -14.940 4.189 5.066 1.00 76.12 116 PRO A C 1
ATOM 962 O O . PRO A 1 116 ? -15.358 5.052 5.838 1.00 76.12 116 PRO A O 1
ATOM 965 N N . LYS A 1 117 ? -15.711 3.612 4.145 1.00 69.75 117 LYS A N 1
ATOM 966 C CA . LYS A 1 117 ? -17.164 3.773 4.106 1.00 69.75 117 LYS A CA 1
ATOM 967 C C . LYS A 1 117 ? -17.743 2.875 5.206 1.00 69.75 117 LYS A C 1
ATOM 969 O O . LYS A 1 117 ? -18.081 1.729 4.929 1.00 69.75 117 LYS A O 1
ATOM 974 N N . VAL A 1 118 ? -17.699 3.354 6.449 1.00 56.66 118 VAL A N 1
ATOM 975 C CA . VAL A 1 118 ? -18.302 2.711 7.635 1.00 56.66 118 VAL A CA 1
ATOM 976 C C . VAL A 1 118 ? -19.762 3.121 7.770 1.00 56.66 118 VAL A C 1
ATOM 978 O O . VAL A 1 118 ? -20.080 4.252 7.343 1.00 56.66 118 VAL A O 1
#

Sequence (118 aa):
MKRSWIGMVISCIYSEEIKNSTHIGKWGMLHREYLKQKYPLALLKMIQNGELREYLTVLDKRADCRYRFLIKEIRQAEGLSDDMKQISPMEWRAAMKAVTDKAEKIVKKEFVYILPKV

Radius of gyration: 18.62 Å; chains: 1; bounding box: 44×32×50 Å

Secondary structure (DSSP, 8-state):
----HHHHHHHHHHHHGGGGGTT--HHHHHHHHHHHHH-HHHHHHHHHTT-HHHHHHHHHHHHHHHHHHHHHHHHHHTT--STHHHH-HHHHHHHHHHHHHHHHHHHIIIIITS----

pLDDT: mean 83.7, std 15.76, range [38.03, 97.75]